Protein AF-A0A357JBN8-F1 (afdb_monomer_lite)

Secondary structure (DSSP, 8-state):
--EEE---GGGEEEETTEEEESS---SSEEEEEEESSS--EEEEEEETTEEEEEEE-TTS-EEEEEEETTEEEEEEEE--SS---TTS-EEEEEEEETTEEEEEETTEEEEEEEE------EEEEEGGGG--

Structure (mmCIF, N/CA/C/O backbone):
data_AF-A0A357JBN8-F1
#
_entry.id   AF-A0A357JBN8-F1
#
loop_
_atom_site.group_PDB
_atom_site.id
_atom_site.type_symbol
_atom_site.label_atom_id
_atom_site.label_alt_id
_atom_site.label_comp_id
_atom_site.label_asym_id
_atom_site.label_entity_id
_atom_site.label_seq_id
_atom_site.pdbx_PDB_ins_code
_atom_site.Cartn_x
_atom_site.Cartn_y
_atom_site.Cartn_z
_atom_site.occupancy
_atom_site.B_iso_or_equiv
_atom_site.auth_seq_id
_atom_site.auth_comp_id
_atom_site.auth_asym_id
_atom_site.auth_atom_id
_atom_site.pdbx_PDB_model_num
ATOM 1 N N . LEU A 1 1 ? -9.812 -18.152 8.194 1.00 72.75 1 LEU A N 1
ATOM 2 C CA . LEU A 1 1 ? -9.429 -17.910 6.788 1.00 72.75 1 LEU A CA 1
ATOM 3 C C . LEU A 1 1 ? -9.001 -16.459 6.719 1.00 72.75 1 LEU A C 1
ATOM 5 O O . LEU A 1 1 ? -9.699 -15.648 7.321 1.00 72.75 1 LEU A O 1
ATOM 9 N N . ALA A 1 2 ? -7.850 -16.179 6.110 1.00 84.81 2 ALA A N 1
ATOM 10 C CA . ALA A 1 2 ? -7.435 -14.805 5.850 1.00 84.81 2 ALA A CA 1
ATOM 11 C C . ALA A 1 2 ? -8.385 -14.182 4.818 1.00 84.81 2 ALA A C 1
ATOM 13 O O . ALA A 1 2 ? -8.897 -14.900 3.953 1.00 84.81 2 ALA A O 1
ATOM 14 N N . ASP A 1 3 ? -8.652 -12.884 4.937 1.00 92.81 3 ASP A N 1
ATOM 15 C CA . ASP A 1 3 ? -9.404 -12.167 3.905 1.00 92.81 3 ASP A CA 1
ATOM 16 C C . ASP A 1 3 ? -8.481 -11.868 2.710 1.00 92.81 3 ASP A C 1
ATOM 18 O O . ASP A 1 3 ? -7.283 -11.665 2.890 1.00 92.81 3 ASP A O 1
ATOM 22 N N . TYR A 1 4 ? -9.036 -11.825 1.499 1.00 93.06 4 TYR A N 1
ATOM 23 C CA . TYR A 1 4 ? -8.335 -11.370 0.295 1.00 93.06 4 TYR A CA 1
ATOM 24 C C . TYR A 1 4 ? -9.055 -10.149 -0.275 1.00 93.06 4 TYR A C 1
ATOM 26 O O . TYR A 1 4 ? -10.288 -10.097 -0.253 1.00 93.06 4 TYR A O 1
ATOM 34 N N . SER A 1 5 ? -8.317 -9.159 -0.766 1.00 92.25 5 SER A N 1
ATOM 35 C CA . SER A 1 5 ? -8.891 -7.950 -1.359 1.00 92.25 5 SER A CA 1
ATOM 36 C C . SER A 1 5 ? -8.046 -7.435 -2.520 1.00 92.25 5 SER A C 1
ATOM 38 O O . SER A 1 5 ? -6.836 -7.293 -2.394 1.00 92.25 5 SER A O 1
ATOM 40 N N . CYS A 1 6 ? -8.720 -7.136 -3.625 1.00 92.75 6 CYS A N 1
ATOM 41 C CA . CYS A 1 6 ? -8.200 -6.485 -4.822 1.00 92.75 6 CYS A CA 1
ATOM 42 C C . CYS A 1 6 ? -9.383 -5.716 -5.414 1.00 92.75 6 CYS A C 1
ATOM 44 O O . CYS A 1 6 ? -10.451 -6.310 -5.560 1.00 92.75 6 CYS A O 1
ATOM 46 N N . TYR A 1 7 ? -9.210 -4.429 -5.699 1.00 90.38 7 TYR A N 1
ATOM 47 C CA . TYR A 1 7 ? -10.293 -3.555 -6.147 1.00 90.38 7 TYR A CA 1
ATOM 48 C C . TYR A 1 7 ? -9.875 -2.802 -7.401 1.00 90.38 7 TYR A C 1
ATOM 50 O O . TYR A 1 7 ? -8.742 -2.327 -7.488 1.00 90.38 7 TYR A O 1
ATOM 58 N N . ASP A 1 8 ? -10.805 -2.673 -8.340 1.00 85.69 8 ASP A N 1
ATOM 59 C CA . ASP A 1 8 ? -10.734 -1.644 -9.375 1.00 85.69 8 ASP A CA 1
ATOM 60 C C . ASP A 1 8 ? -11.240 -0.301 -8.821 1.00 85.69 8 ASP A C 1
ATOM 62 O O . ASP A 1 8 ? -12.007 -0.259 -7.856 1.00 85.69 8 ASP A O 1
ATOM 66 N N . ILE A 1 9 ? -10.852 0.804 -9.459 1.00 83.44 9 ILE A N 1
ATOM 67 C CA . ILE A 1 9 ? -11.280 2.154 -9.086 1.00 83.44 9 ILE A CA 1
ATOM 68 C C . ILE A 1 9 ? -12.808 2.304 -9.040 1.00 83.44 9 ILE A C 1
ATOM 70 O O . ILE A 1 9 ? -13.326 3.031 -8.196 1.00 83.44 9 ILE A O 1
ATOM 74 N N . SER A 1 10 ? -13.551 1.581 -9.890 1.00 87.62 10 SER A N 1
ATOM 75 C CA . SER A 1 10 ? -15.021 1.638 -9.917 1.00 87.62 10 SER A CA 1
ATOM 76 C C . SER A 1 10 ? -15.701 1.061 -8.668 1.00 87.62 10 SER A C 1
ATOM 78 O O . SER A 1 10 ? -16.898 1.280 -8.465 1.00 87.62 10 SER A O 1
ATOM 80 N N . GLU A 1 11 ? -14.955 0.350 -7.820 1.00 90.94 11 GLU A N 1
ATOM 81 C CA . GLU A 1 11 ? -15.430 -0.261 -6.574 1.00 90.94 11 GLU A CA 1
ATOM 82 C C . GLU A 1 11 ? -15.032 0.544 -5.323 1.00 90.94 11 GLU A C 1
ATOM 84 O O . GLU A 1 11 ? -15.279 0.106 -4.192 1.00 90.94 11 GLU A O 1
ATOM 89 N N . LEU A 1 12 ? -14.406 1.711 -5.511 1.00 94.44 12 LEU A N 1
ATOM 90 C CA . LEU A 1 12 ? -13.888 2.560 -4.443 1.00 94.44 12 LEU A CA 1
ATOM 91 C C . LEU A 1 12 ? -14.709 3.844 -4.281 1.00 94.44 12 LEU A C 1
ATOM 93 O O . LEU A 1 12 ? -15.314 4.352 -5.222 1.00 94.44 12 LEU A O 1
ATOM 97 N N . GLU A 1 13 ? -14.709 4.380 -3.062 1.00 94.94 13 GLU A N 1
ATOM 98 C CA . GLU A 1 13 ? -15.379 5.634 -2.717 1.00 94.94 13 GLU A CA 1
ATOM 99 C C . GLU A 1 13 ? -14.379 6.681 -2.222 1.00 94.94 13 GLU A C 1
ATOM 101 O O . GLU A 1 13 ? -13.514 6.378 -1.393 1.00 94.94 13 GLU A O 1
ATOM 106 N N . ASP A 1 14 ? -14.551 7.926 -2.669 1.00 94.50 14 ASP A N 1
ATOM 107 C CA . ASP A 1 14 ? -13.765 9.068 -2.203 1.00 94.50 14 ASP A CA 1
ATOM 108 C C . ASP A 1 14 ? -13.993 9.347 -0.716 1.00 94.50 14 ASP A C 1
ATOM 110 O O . ASP A 1 14 ? -15.117 9.566 -0.245 1.00 94.50 14 ASP A O 1
ATOM 114 N N . LYS A 1 15 ? -12.898 9.389 0.042 1.00 94.19 15 LYS A N 1
ATOM 115 C CA . LYS A 1 15 ? -12.892 9.702 1.464 1.00 94.19 15 LYS A CA 1
ATOM 116 C C . LYS A 1 15 ? -11.502 10.111 1.947 1.00 94.19 15 LYS A C 1
ATOM 118 O O . LYS A 1 15 ? -10.560 9.335 1.857 1.00 94.19 15 LYS A O 1
ATOM 123 N N . ASP A 1 16 ? -11.427 11.266 2.614 1.00 90.12 16 ASP A N 1
ATOM 124 C CA . ASP A 1 16 ? -10.210 11.749 3.287 1.00 90.12 16 ASP A CA 1
ATOM 125 C C . ASP A 1 16 ? -8.969 11.739 2.361 1.00 90.12 16 ASP A C 1
ATOM 127 O O . ASP A 1 16 ? -7.913 11.253 2.754 1.00 90.12 16 ASP A O 1
ATOM 131 N N . ASP A 1 17 ? -9.129 12.248 1.132 1.00 92.25 17 ASP A N 1
ATOM 132 C CA . ASP A 1 17 ? -8.112 12.297 0.060 1.00 92.25 17 ASP A CA 1
ATOM 133 C C . ASP A 1 17 ? -7.683 10.928 -0.508 1.00 92.25 17 ASP A C 1
ATOM 135 O O . ASP A 1 17 ? -6.728 10.827 -1.279 1.00 92.25 17 ASP A O 1
ATOM 139 N N . PHE A 1 18 ? -8.415 9.867 -0.166 1.00 95.38 18 PHE A N 1
ATOM 140 C CA . PHE A 1 18 ? -8.205 8.513 -0.668 1.00 95.38 18 PHE A CA 1
ATOM 141 C C . PHE A 1 18 ? -9.453 7.984 -1.369 1.00 95.38 18 PHE A C 1
ATOM 143 O O . PHE A 1 18 ? -10.573 8.373 -1.047 1.00 95.38 18 PHE A O 1
ATOM 150 N N . MET A 1 19 ? -9.263 7.019 -2.258 1.00 95.38 19 MET A N 1
ATOM 151 C CA . MET A 1 19 ? -10.326 6.161 -2.766 1.00 95.38 19 MET A CA 1
ATOM 152 C C . MET A 1 19 ? -10.275 4.849 -2.007 1.00 95.38 19 MET A C 1
ATOM 154 O O . MET A 1 19 ? -9.256 4.159 -2.033 1.00 95.38 19 MET A O 1
ATOM 158 N N . LEU A 1 20 ? -11.340 4.504 -1.293 1.00 97.19 20 LEU A N 1
ATOM 159 C CA . LEU A 1 20 ? -11.320 3.399 -0.341 1.00 97.19 20 LEU A CA 1
ATOM 160 C C . LEU A 1 20 ? -12.456 2.418 -0.581 1.00 97.19 20 LEU A C 1
ATOM 162 O O . LEU A 1 20 ? -13.590 2.797 -0.859 1.00 97.19 20 LEU A O 1
ATOM 166 N N . SER A 1 21 ? -12.158 1.146 -0.34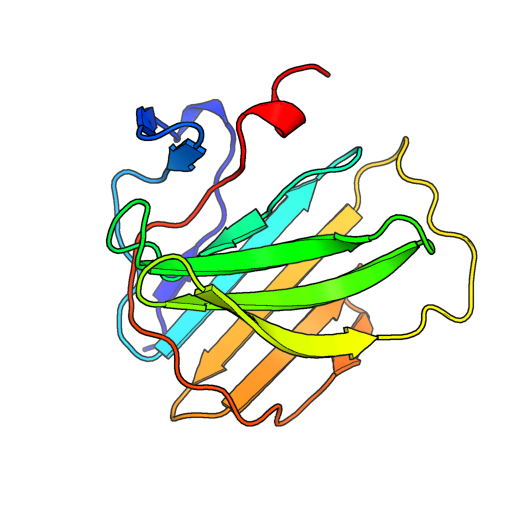7 1.00 97.25 21 SER A N 1
ATOM 167 C CA . SER A 1 21 ? -13.109 0.051 -0.409 1.00 97.25 21 SER A CA 1
ATOM 168 C C . SER A 1 21 ? -14.265 0.264 0.561 1.00 97.25 21 SER A C 1
ATOM 170 O O . SER A 1 21 ? -14.115 0.819 1.658 1.00 97.25 21 SER A O 1
ATOM 172 N N . ASN A 1 22 ? -15.439 -0.233 0.193 1.00 94.94 22 ASN A N 1
ATOM 173 C CA . ASN A 1 22 ? -16.599 -0.223 1.082 1.00 94.94 22 ASN A CA 1
ATOM 174 C C . ASN A 1 22 ? -16.474 -1.221 2.225 1.00 94.94 22 ASN A C 1
ATOM 176 O O . ASN A 1 22 ? -16.834 -0.915 3.367 1.00 94.94 22 ASN A O 1
ATOM 180 N N . GLU A 1 23 ? -15.849 -2.354 1.936 1.00 94.38 23 GLU A N 1
ATOM 181 C CA . GLU A 1 23 ? -15.551 -3.396 2.904 1.00 94.38 23 GLU A CA 1
ATOM 182 C C . GLU A 1 23 ? -14.197 -3.177 3.588 1.00 94.38 23 GLU A C 1
ATOM 184 O O . GLU A 1 23 ? -13.338 -2.425 3.120 1.00 94.38 23 GLU A O 1
ATOM 189 N N . LYS A 1 24 ? -14.008 -3.844 4.730 1.00 95.75 24 LYS A N 1
ATOM 190 C CA . LYS A 1 24 ? -12.746 -3.859 5.480 1.00 95.75 24 LYS A CA 1
ATOM 191 C C . LYS A 1 24 ? -12.204 -5.276 5.563 1.00 95.75 24 LYS A C 1
ATOM 193 O O . LYS A 1 24 ? -12.967 -6.209 5.812 1.00 95.75 24 LYS A O 1
ATOM 198 N N . THR A 1 25 ? -10.889 -5.415 5.470 1.00 96.12 25 THR A N 1
ATOM 199 C CA . THR A 1 25 ? -10.204 -6.654 5.852 1.00 96.12 25 THR A CA 1
ATOM 200 C C . THR A 1 25 ? -10.287 -6.878 7.369 1.00 96.12 25 THR A C 1
ATOM 202 O O . THR A 1 25 ? -10.495 -5.938 8.146 1.00 96.12 25 THR A O 1
ATOM 205 N N . LYS A 1 26 ? -10.144 -8.130 7.817 1.00 91.62 26 LYS A N 1
ATOM 206 C CA . LYS A 1 26 ? -10.024 -8.534 9.234 1.00 91.62 26 LYS A CA 1
ATOM 207 C C . LYS A 1 26 ? -8.552 -8.595 9.675 1.00 91.62 26 LYS A C 1
ATOM 209 O O . LYS A 1 26 ? -7.708 -7.906 9.125 1.00 91.62 26 LYS A O 1
ATOM 214 N N . GLY A 1 27 ? -8.262 -9.356 10.737 1.00 87.12 27 GLY A N 1
ATOM 215 C CA . GLY A 1 27 ? -6.943 -9.436 11.372 1.00 87.12 27 GLY A CA 1
ATOM 216 C C . GLY A 1 27 ? -5.838 -9.991 10.470 1.00 87.12 27 GLY A C 1
ATOM 217 O O . GLY A 1 27 ? -4.839 -9.310 10.298 1.00 87.12 27 GLY A O 1
ATOM 218 N N . ASP A 1 28 ? -6.033 -11.177 9.889 1.00 96.00 28 ASP A N 1
ATOM 219 C CA . ASP A 1 28 ? -5.117 -11.749 8.892 1.00 96.00 28 ASP A CA 1
ATOM 220 C C . ASP A 1 28 ? -5.684 -11.469 7.494 1.00 96.00 28 ASP A C 1
ATOM 222 O O . ASP A 1 28 ? -6.874 -11.724 7.248 1.00 96.00 28 ASP A O 1
ATOM 226 N N . PHE A 1 29 ? -4.862 -10.949 6.586 1.00 97.69 29 PHE A N 1
ATOM 227 C CA . PHE A 1 29 ? -5.318 -10.528 5.265 1.00 97.69 29 PHE A CA 1
ATOM 228 C C . PHE A 1 29 ? -4.219 -10.575 4.207 1.00 97.69 29 PHE A C 1
ATOM 230 O O . PHE A 1 29 ? -3.039 -10.407 4.500 1.00 97.69 29 PHE A O 1
ATOM 237 N N . THR A 1 30 ? -4.647 -10.704 2.958 1.00 98.00 30 THR A N 1
ATOM 238 C CA . THR A 1 30 ? -3.845 -10.398 1.779 1.00 98.00 30 THR A CA 1
ATOM 239 C C . THR A 1 30 ? -4.530 -9.285 0.998 1.00 98.00 30 THR A C 1
ATOM 241 O O . THR A 1 30 ? -5.732 -9.354 0.732 1.00 98.00 30 THR A O 1
ATOM 244 N N . VAL A 1 31 ? -3.772 -8.259 0.628 1.00 98.00 31 VAL A N 1
ATOM 245 C CA . VAL A 1 31 ? -4.220 -7.215 -0.299 1.00 98.00 31 VAL A CA 1
ATOM 246 C C . VAL A 1 31 ? -3.327 -7.219 -1.528 1.00 98.00 31 VAL A C 1
ATOM 248 O O . VAL A 1 31 ? -2.113 -7.381 -1.410 1.00 98.00 31 VAL A O 1
ATOM 251 N N . GLU A 1 32 ? -3.935 -7.070 -2.695 1.00 98.00 32 GLU A N 1
ATOM 252 C CA . GLU A 1 32 ? -3.243 -6.926 -3.970 1.00 98.00 32 GLU A CA 1
ATOM 253 C C . GLU A 1 32 ? -3.676 -5.622 -4.635 1.00 98.00 32 GLU A C 1
ATOM 255 O O . GLU A 1 32 ? -4.858 -5.271 -4.629 1.00 98.00 32 GLU A O 1
ATOM 260 N N . PHE A 1 33 ? -2.700 -4.917 -5.192 1.00 97.25 33 PHE A N 1
ATOM 261 C CA . PHE A 1 33 ? -2.872 -3.657 -5.890 1.00 97.25 33 PHE A CA 1
ATOM 262 C C . PHE A 1 33 ? -2.297 -3.784 -7.287 1.00 97.25 33 PHE A C 1
ATOM 264 O O . PHE A 1 33 ? -1.234 -4.371 -7.477 1.00 97.25 33 PHE A O 1
ATOM 271 N N . ASN A 1 34 ? -2.985 -3.178 -8.243 1.00 95.19 34 ASN A N 1
ATOM 272 C CA . ASN A 1 34 ? -2.417 -2.842 -9.538 1.00 95.19 34 ASN A CA 1
ATOM 273 C C . ASN A 1 34 ? -2.252 -1.327 -9.599 1.00 95.19 34 ASN A C 1
ATOM 275 O O . ASN A 1 34 ? -3.151 -0.606 -9.156 1.00 95.19 34 ASN A O 1
ATOM 279 N N . SER A 1 35 ? -1.115 -0.854 -10.092 1.00 91.62 35 SER A N 1
ATOM 280 C CA . SER A 1 35 ? -0.831 0.575 -10.187 1.00 91.62 35 SER A CA 1
ATOM 281 C C . SER A 1 35 ? 0.063 0.885 -11.377 1.00 91.62 35 SER A C 1
ATOM 283 O O . SER A 1 35 ? 1.020 0.166 -11.653 1.00 91.62 35 SER A O 1
ATOM 285 N N . THR A 1 36 ? -0.232 2.003 -12.028 1.00 91.88 36 THR A N 1
ATOM 286 C CA . THR A 1 36 ? 0.676 2.727 -12.923 1.00 91.88 36 THR A CA 1
ATOM 287 C C . THR A 1 36 ? 0.948 4.079 -12.256 1.00 91.88 36 THR A C 1
ATOM 289 O O . THR A 1 36 ? 0.046 4.638 -11.633 1.00 91.88 36 THR A O 1
ATOM 292 N N . GLY A 1 37 ? 2.171 4.590 -12.338 1.00 91.44 37 GLY A N 1
ATOM 293 C CA . GLY A 1 37 ? 2.583 5.863 -11.748 1.00 91.44 37 GLY A CA 1
ATOM 294 C C . GLY A 1 37 ? 2.950 5.801 -10.261 1.00 91.44 37 GLY A C 1
ATOM 295 O O . GLY A 1 37 ? 3.181 4.737 -9.684 1.00 91.44 37 GLY A O 1
ATOM 296 N N . PHE A 1 38 ? 3.023 6.985 -9.650 1.00 92.81 38 PHE A N 1
ATOM 297 C CA . PHE A 1 38 ? 3.351 7.184 -8.238 1.00 92.81 38 PHE A CA 1
ATOM 298 C C . PHE A 1 38 ? 2.093 7.439 -7.405 1.00 92.81 38 PHE A C 1
ATOM 300 O O . PHE A 1 38 ? 1.118 8.009 -7.888 1.00 92.81 38 PHE A O 1
ATOM 307 N N . GLY A 1 39 ? 2.145 7.062 -6.130 1.00 94.56 39 GLY A N 1
ATOM 308 C CA . GLY A 1 39 ? 1.061 7.274 -5.180 1.00 94.56 39 GLY A CA 1
ATOM 309 C C . GLY A 1 39 ? 1.078 6.236 -4.064 1.00 94.56 39 GLY A C 1
ATOM 310 O O . GLY A 1 39 ? 1.954 5.371 -3.990 1.00 94.56 39 GLY A O 1
ATOM 311 N N . LYS A 1 40 ? 0.076 6.296 -3.188 1.00 96.94 40 LYS A N 1
ATOM 312 C CA . LYS A 1 40 ? -0.035 5.424 -2.014 1.00 96.94 40 LYS A CA 1
ATOM 313 C C . LYS A 1 40 ? -1.057 4.319 -2.236 1.00 96.94 40 LYS A C 1
ATOM 315 O O . LYS A 1 40 ? -2.244 4.585 -2.406 1.00 96.94 40 LYS A O 1
ATOM 320 N N . MET A 1 41 ? -0.615 3.072 -2.167 1.00 97.69 41 MET A N 1
ATOM 321 C CA . MET A 1 41 ? -1.479 1.891 -2.133 1.00 97.69 41 MET A CA 1
ATOM 322 C C . MET A 1 41 ? -1.887 1.624 -0.684 1.00 97.69 41 MET A C 1
ATOM 324 O O . MET A 1 41 ? -1.105 1.105 0.112 1.00 97.69 41 MET A O 1
ATOM 328 N N . ILE A 1 42 ? -3.091 2.053 -0.314 1.00 98.12 42 ILE A N 1
ATOM 329 C CA . ILE A 1 42 ? -3.586 2.134 1.063 1.00 98.12 42 ILE A CA 1
ATOM 330 C C . ILE A 1 42 ? -4.131 0.783 1.540 1.00 98.12 42 ILE A C 1
ATOM 332 O O . ILE A 1 42 ? -4.960 0.159 0.884 1.00 98.12 42 ILE A O 1
ATOM 336 N N . PHE A 1 43 ? -3.768 0.370 2.753 1.00 98.25 43 PHE A N 1
ATOM 337 C CA . PHE A 1 43 ? -4.378 -0.753 3.471 1.00 98.25 43 PHE A CA 1
ATOM 338 C C . PHE A 1 43 ? -4.416 -0.491 4.981 1.00 98.25 43 PHE A C 1
ATOM 340 O O . PHE A 1 43 ? -3.894 0.506 5.484 1.00 98.25 43 PHE A O 1
ATOM 347 N N . SER A 1 44 ? -5.069 -1.378 5.743 1.00 97.81 44 SER A N 1
ATOM 348 C CA . SER A 1 44 ? -5.237 -1.208 7.197 1.00 97.81 44 SER A CA 1
ATOM 349 C C . SER A 1 44 ? -5.851 0.162 7.562 1.00 97.81 44 SER A C 1
ATOM 351 O O . SER A 1 44 ? -5.616 0.679 8.659 1.00 97.81 44 SER A O 1
ATOM 353 N N . TYR A 1 45 ? -6.635 0.772 6.663 1.00 98.19 45 TYR A N 1
ATOM 354 C CA . TYR A 1 45 ? -7.183 2.108 6.877 1.00 98.19 45 TYR A CA 1
ATOM 355 C C . TYR A 1 45 ? -8.305 2.080 7.920 1.00 98.19 45 TYR A C 1
ATOM 357 O O . TYR A 1 45 ? -9.336 1.413 7.749 1.00 98.19 45 TYR A O 1
ATOM 365 N N . ILE A 1 46 ? -8.116 2.840 8.998 1.00 97.56 46 ILE A N 1
ATOM 366 C CA . ILE A 1 46 ? -9.114 3.063 10.052 1.00 97.56 46 ILE A CA 1
ATOM 367 C C . ILE A 1 46 ? -9.717 4.461 9.908 1.00 97.56 46 ILE A C 1
ATOM 369 O O . ILE A 1 46 ? -10.943 4.606 9.887 1.00 97.56 46 ILE A O 1
ATOM 373 N N . ASP A 1 47 ? -8.841 5.456 9.795 1.00 97.31 47 ASP A N 1
ATOM 374 C CA . ASP A 1 47 ? -9.128 6.868 9.573 1.00 97.31 47 ASP A CA 1
ATOM 375 C C . ASP A 1 47 ? -7.893 7.557 8.970 1.00 97.31 47 ASP A C 1
ATOM 377 O O . ASP A 1 47 ? -6.813 6.967 8.893 1.00 97.31 47 ASP A O 1
ATOM 381 N N . LYS A 1 48 ? -8.037 8.825 8.582 1.00 97.19 48 LYS A N 1
ATOM 382 C CA . LYS A 1 48 ? -6.977 9.623 7.949 1.00 97.19 48 LYS A CA 1
ATOM 383 C C . LYS A 1 48 ? -5.687 9.786 8.759 1.00 97.19 48 LYS A C 1
ATOM 385 O O . LYS A 1 48 ? -4.685 10.209 8.201 1.00 97.19 48 LYS A O 1
ATOM 390 N N . ASN A 1 49 ? -5.699 9.484 10.058 1.00 97.75 49 ASN A N 1
ATOM 391 C CA . ASN A 1 49 ? -4.515 9.561 10.911 1.00 97.75 49 ASN A CA 1
ATOM 392 C C . ASN A 1 49 ? -3.918 8.177 11.221 1.00 97.75 49 ASN A C 1
ATOM 394 O O . ASN A 1 49 ? -2.872 8.101 11.871 1.00 97.75 49 ASN A O 1
ATOM 398 N N . ASN A 1 50 ? -4.596 7.094 10.819 1.00 98.19 50 ASN A N 1
ATOM 399 C CA . ASN A 1 50 ? -4.284 5.714 11.180 1.00 98.19 50 ASN A CA 1
ATOM 400 C C . ASN A 1 50 ? -4.538 4.769 9.997 1.00 98.19 50 ASN A C 1
ATOM 402 O O . ASN A 1 50 ? -5.648 4.252 9.817 1.00 98.19 50 ASN A O 1
ATOM 406 N N . TYR A 1 51 ? -3.494 4.521 9.213 1.00 98.38 51 TYR A N 1
ATOM 407 C CA . TYR A 1 51 ? -3.522 3.646 8.041 1.00 98.38 51 TYR A CA 1
ATOM 408 C C . TYR A 1 51 ? -2.115 3.121 7.738 1.00 98.38 51 TYR A C 1
ATOM 410 O O . TYR A 1 51 ? -1.157 3.380 8.470 1.00 98.38 51 TYR A O 1
ATOM 418 N N . SER A 1 52 ? -1.966 2.310 6.705 1.00 98.56 52 SER A N 1
ATOM 419 C CA . SER A 1 52 ? -0.668 1.861 6.202 1.00 98.56 52 SER A CA 1
ATOM 420 C C . SER A 1 52 ? -0.703 1.883 4.685 1.00 98.56 52 SER A C 1
ATOM 422 O O . SER A 1 52 ? -1.785 1.900 4.097 1.00 98.56 52 SER A O 1
ATOM 424 N N . TYR A 1 53 ? 0.455 1.968 4.053 1.00 98.56 53 TYR A N 1
ATOM 425 C CA . TYR A 1 53 ? 0.515 2.020 2.606 1.00 98.56 53 TYR A CA 1
ATOM 426 C C . TYR A 1 53 ? 1.830 1.484 2.062 1.00 98.56 53 TYR A C 1
ATOM 428 O O . TYR A 1 53 ? 2.825 1.404 2.787 1.00 98.56 53 TYR A O 1
ATOM 436 N N . ILE A 1 54 ? 1.794 1.106 0.789 1.00 98.19 54 ILE A N 1
ATOM 437 C CA . ILE A 1 54 ? 2.983 0.887 -0.032 1.00 98.19 54 ILE A CA 1
ATOM 438 C C . ILE A 1 54 ? 3.113 2.043 -1.012 1.00 98.19 54 ILE A C 1
ATOM 440 O O . ILE A 1 54 ? 2.103 2.589 -1.458 1.00 98.19 54 ILE A O 1
ATOM 444 N N . THR A 1 55 ? 4.344 2.422 -1.325 1.00 97.00 55 THR A N 1
ATOM 445 C CA . THR A 1 55 ? 4.662 3.410 -2.359 1.00 97.00 55 THR A CA 1
ATOM 446 C C . THR A 1 55 ? 5.977 3.046 -3.036 1.00 97.00 55 THR A C 1
ATOM 448 O O . THR A 1 55 ? 6.803 2.347 -2.448 1.00 97.00 55 THR A O 1
ATOM 451 N N . ILE A 1 56 ? 6.169 3.557 -4.248 1.00 95.56 56 ILE A N 1
ATOM 452 C CA . ILE A 1 56 ? 7.501 3.770 -4.817 1.00 95.56 56 ILE A CA 1
ATOM 453 C C . ILE A 1 56 ? 7.934 5.175 -4.372 1.00 95.56 56 ILE A C 1
ATOM 455 O O . ILE A 1 56 ? 7.119 6.099 -4.447 1.00 95.56 56 ILE A O 1
ATOM 459 N N . ASN A 1 57 ? 9.142 5.333 -3.834 1.00 92.00 57 ASN A N 1
ATOM 460 C CA . ASN A 1 57 ? 9.663 6.630 -3.387 1.00 92.00 57 ASN A CA 1
ATOM 461 C C . ASN A 1 57 ? 10.399 7.377 -4.524 1.00 92.00 57 ASN A C 1
ATOM 463 O O . ASN A 1 57 ? 10.485 6.894 -5.654 1.00 92.00 57 ASN A O 1
ATOM 467 N N . ASP A 1 58 ? 10.934 8.565 -4.226 1.00 89.50 58 ASP A N 1
ATOM 468 C CA . ASP A 1 58 ? 11.645 9.402 -5.207 1.00 89.50 58 ASP A CA 1
ATOM 469 C C . ASP A 1 58 ? 12.956 8.770 -5.720 1.00 89.50 58 ASP A C 1
ATOM 471 O O . ASP A 1 58 ? 13.422 9.116 -6.807 1.00 89.50 58 ASP A O 1
ATOM 475 N N . ASP A 1 59 ? 13.533 7.838 -4.957 1.00 91.75 59 ASP A N 1
ATOM 476 C CA . ASP A 1 59 ? 14.731 7.072 -5.317 1.00 91.75 59 ASP A CA 1
ATOM 477 C C . ASP A 1 59 ? 14.389 5.779 -6.093 1.00 91.75 59 ASP A C 1
ATOM 479 O O . ASP A 1 59 ? 15.287 5.023 -6.456 1.00 91.75 59 ASP A O 1
ATOM 483 N N . LEU A 1 60 ? 13.105 5.563 -6.415 1.00 92.50 60 LEU A N 1
ATOM 484 C CA . LEU A 1 60 ? 12.544 4.365 -7.057 1.00 92.50 60 LEU A CA 1
ATOM 485 C C . LEU A 1 60 ? 12.609 3.084 -6.211 1.00 92.50 60 LEU A C 1
ATOM 487 O O . LEU A 1 60 ? 12.445 1.986 -6.743 1.00 92.50 60 LEU A O 1
ATOM 491 N N . ASP A 1 61 ? 12.754 3.215 -4.896 1.00 95.75 61 ASP A N 1
ATOM 492 C CA . ASP A 1 61 ? 12.663 2.095 -3.964 1.00 95.75 61 ASP A CA 1
ATOM 493 C C . ASP A 1 61 ? 11.217 1.839 -3.530 1.00 95.75 61 ASP A C 1
ATOM 495 O O . ASP A 1 61 ? 10.364 2.732 -3.543 1.00 95.75 61 ASP A O 1
ATOM 499 N N . ILE A 1 62 ? 10.933 0.603 -3.113 1.00 97.62 62 ILE A N 1
ATOM 500 C CA . ILE A 1 62 ? 9.602 0.210 -2.634 1.00 97.62 62 ILE A CA 1
ATOM 501 C C . ILE A 1 62 ? 9.571 0.305 -1.111 1.00 97.62 62 ILE A C 1
ATOM 503 O O . ILE A 1 62 ? 10.315 -0.391 -0.417 1.00 97.62 62 ILE A O 1
ATOM 507 N N . GLU A 1 63 ? 8.657 1.111 -0.574 1.00 98.00 63 GLU A N 1
ATOM 508 C CA . GLU A 1 63 ? 8.522 1.326 0.867 1.00 98.00 63 GLU A CA 1
ATOM 509 C C . GLU A 1 63 ? 7.196 0.810 1.424 1.00 98.00 63 GLU A C 1
ATOM 511 O O . GLU A 1 63 ? 6.124 1.043 0.866 1.00 98.00 63 GLU A O 1
ATOM 516 N N . LEU A 1 64 ? 7.267 0.169 2.593 1.00 98.56 64 LEU A N 1
ATOM 517 C CA . LEU A 1 64 ? 6.124 -0.188 3.429 1.00 98.56 64 LEU A CA 1
ATOM 518 C C . LEU A 1 64 ? 6.055 0.768 4.617 1.00 98.56 64 LEU A C 1
ATOM 520 O O . LEU A 1 64 ? 6.898 0.726 5.518 1.00 98.56 64 LEU A O 1
ATOM 524 N N . ILE A 1 65 ? 5.014 1.593 4.664 1.00 98.75 65 ILE A N 1
ATOM 525 C CA . ILE A 1 65 ? 4.886 2.663 5.654 1.00 98.75 65 ILE A CA 1
ATOM 526 C C . ILE A 1 65 ? 3.634 2.459 6.498 1.00 98.75 65 ILE A C 1
ATOM 528 O O . ILE A 1 65 ? 2.559 2.085 6.023 1.00 98.75 65 ILE A O 1
ATOM 532 N N . LYS A 1 66 ? 3.759 2.755 7.792 1.00 98.38 66 LYS A N 1
ATOM 533 C CA . LYS A 1 66 ? 2.636 2.844 8.720 1.00 98.38 66 LYS A CA 1
ATOM 534 C C . LYS A 1 66 ? 2.441 4.275 9.188 1.00 98.38 66 LYS A C 1
ATOM 536 O O . LYS A 1 66 ? 3.364 4.886 9.716 1.00 98.38 66 LYS A O 1
ATOM 541 N N . VAL A 1 67 ? 1.208 4.761 9.114 1.00 98.50 67 VAL A N 1
ATOM 542 C CA . VAL A 1 67 ? 0.800 6.033 9.710 1.00 98.50 67 VAL A CA 1
ATOM 543 C C . VAL A 1 67 ? 0.049 5.764 11.007 1.00 98.50 67 VAL A C 1
ATOM 545 O O . VAL A 1 67 ? -0.945 5.035 11.032 1.00 98.50 67 VAL A O 1
ATOM 548 N N . LYS A 1 68 ? 0.527 6.344 12.107 1.00 98.00 68 LYS A N 1
ATOM 549 C CA . LYS A 1 68 ? -0.130 6.275 13.415 1.00 98.00 68 LYS A CA 1
ATOM 550 C C . LYS A 1 68 ? -0.135 7.648 14.061 1.00 98.00 68 LYS A C 1
ATOM 552 O O . LYS A 1 68 ? 0.926 8.237 14.256 1.00 98.00 68 LYS A O 1
ATOM 557 N N . ASP A 1 69 ? -1.317 8.128 14.428 1.00 97.56 69 ASP A N 1
ATOM 558 C CA . ASP A 1 69 ? -1.499 9.461 15.009 1.00 97.56 69 ASP A CA 1
ATOM 559 C C . ASP A 1 69 ? -0.827 10.556 14.143 1.00 97.56 69 ASP A C 1
ATOM 561 O O . ASP A 1 69 ? -0.132 11.432 14.661 1.00 97.56 69 ASP A O 1
ATOM 565 N N . ASN A 1 70 ? -1.003 10.469 12.813 1.00 96.50 70 ASN A N 1
ATOM 566 C CA . ASN A 1 70 ? -0.378 11.332 11.788 1.00 96.50 70 ASN A CA 1
ATOM 567 C C . ASN A 1 70 ? 1.151 11.283 11.697 1.00 96.50 70 ASN A C 1
ATOM 569 O O . ASN A 1 70 ? 1.761 12.159 11.087 1.00 96.50 70 ASN A O 1
ATOM 573 N N . LYS A 1 71 ? 1.793 10.283 12.297 1.00 98.12 71 LYS A N 1
ATOM 574 C CA . LYS A 1 71 ? 3.235 10.080 12.171 1.00 98.12 71 LYS A CA 1
ATOM 575 C C . LYS A 1 71 ? 3.509 8.879 11.295 1.00 98.12 71 LYS A C 1
ATOM 577 O O . LYS A 1 71 ? 2.985 7.797 11.561 1.00 98.12 71 LYS A O 1
ATOM 582 N N . GLU A 1 72 ? 4.343 9.087 10.291 1.00 98.06 72 GLU A N 1
ATOM 583 C CA . GLU A 1 72 ? 4.838 8.019 9.439 1.00 98.06 72 GLU A CA 1
ATOM 584 C C . GLU A 1 72 ? 5.974 7.269 10.137 1.00 98.06 72 GLU A C 1
ATOM 586 O O . GLU A 1 72 ? 6.821 7.849 10.823 1.00 98.06 72 GLU A O 1
ATOM 591 N N . LEU A 1 73 ? 5.952 5.954 9.983 1.00 98.00 73 LEU A N 1
ATOM 592 C CA . LEU A 1 73 ? 6.992 5.031 10.391 1.00 98.00 73 LEU A CA 1
ATOM 593 C C . LEU A 1 73 ? 7.256 4.118 9.198 1.00 98.00 73 LEU A C 1
ATOM 595 O O . LEU A 1 73 ? 6.394 3.304 8.859 1.00 98.00 73 LEU A O 1
ATOM 599 N N . SER A 1 74 ? 8.432 4.252 8.587 1.00 97.75 74 SER A N 1
ATOM 600 C CA . SER A 1 74 ? 8.905 3.278 7.605 1.00 97.75 74 SER A CA 1
ATOM 601 C C . SER A 1 74 ? 9.153 1.950 8.323 1.00 97.75 74 SER A C 1
ATOM 603 O O . SER A 1 74 ? 9.859 1.894 9.335 1.00 97.75 74 SER A O 1
ATOM 605 N N . ILE A 1 75 ? 8.465 0.907 7.868 1.00 98.31 75 ILE A N 1
ATOM 606 C CA . ILE A 1 75 ? 8.548 -0.452 8.412 1.00 98.31 75 ILE A CA 1
ATOM 607 C C . ILE A 1 75 ? 9.608 -1.240 7.653 1.00 98.31 75 ILE A C 1
ATOM 609 O O . ILE A 1 75 ? 10.343 -2.021 8.255 1.00 98.31 75 ILE A O 1
ATOM 613 N N . TYR A 1 76 ? 9.665 -1.039 6.340 1.00 98.50 76 TYR A N 1
ATOM 614 C CA . TYR A 1 76 ? 10.557 -1.746 5.443 1.00 98.50 76 TYR A CA 1
ATOM 615 C C . TYR A 1 76 ? 10.795 -0.915 4.184 1.00 98.50 76 TYR A C 1
ATOM 617 O O . TYR A 1 76 ? 9.878 -0.246 3.708 1.00 98.50 76 TYR A O 1
ATOM 625 N N . VAL A 1 77 ? 12.014 -0.997 3.661 1.00 98.00 77 VAL A N 1
ATOM 626 C CA . VAL A 1 77 ? 12.429 -0.414 2.384 1.00 98.00 77 VAL A CA 1
ATOM 627 C C . VAL A 1 77 ? 13.132 -1.519 1.609 1.00 98.00 77 VAL A C 1
ATOM 629 O O . VAL A 1 77 ? 13.973 -2.226 2.174 1.00 98.00 77 VAL A O 1
ATOM 632 N N . TYR A 1 78 ? 12.749 -1.692 0.352 1.00 97.88 78 TYR A N 1
ATOM 633 C CA . TYR A 1 78 ? 13.418 -2.576 -0.586 1.00 97.88 78 TYR A CA 1
ATOM 634 C C . TYR A 1 78 ? 14.164 -1.738 -1.616 1.00 97.88 78 TYR A C 1
ATOM 636 O O . TYR A 1 78 ? 13.526 -1.127 -2.474 1.00 97.88 78 TYR A O 1
ATOM 644 N N . ASP A 1 79 ? 15.493 -1.760 -1.521 1.00 96.69 79 ASP A N 1
ATOM 645 C CA . ASP A 1 79 ? 16.379 -1.124 -2.492 1.00 96.69 79 ASP A CA 1
ATOM 646 C C . ASP A 1 79 ? 16.292 -1.893 -3.818 1.00 96.69 79 ASP A C 1
ATOM 648 O O . ASP A 1 79 ? 16.746 -3.046 -3.912 1.00 96.69 79 ASP A O 1
ATOM 652 N N . VAL A 1 80 ? 15.680 -1.297 -4.841 1.00 92.75 80 VAL A N 1
ATOM 653 C CA . VAL A 1 80 ? 15.369 -2.026 -6.078 1.00 92.75 80 VAL A CA 1
ATOM 654 C C . VAL A 1 80 ? 16.639 -2.147 -6.932 1.00 92.75 80 VAL A C 1
ATOM 656 O O . VAL A 1 80 ? 17.241 -1.144 -7.308 1.00 92.75 80 VAL A O 1
ATOM 659 N N . PRO A 1 81 ? 17.084 -3.364 -7.308 1.00 92.19 81 PRO A N 1
ATOM 660 C CA . PRO A 1 81 ? 18.338 -3.539 -8.046 1.00 92.19 81 PRO A CA 1
ATOM 661 C C . PRO A 1 81 ? 18.203 -3.301 -9.565 1.00 92.19 81 PRO A C 1
ATOM 663 O O . PRO A 1 81 ? 19.097 -3.681 -10.328 1.00 92.19 81 PRO A O 1
ATOM 666 N N . PHE A 1 82 ? 17.082 -2.737 -10.016 1.00 89.19 82 PHE A N 1
ATOM 667 C CA . PHE A 1 82 ? 16.725 -2.498 -11.415 1.00 89.19 82 PHE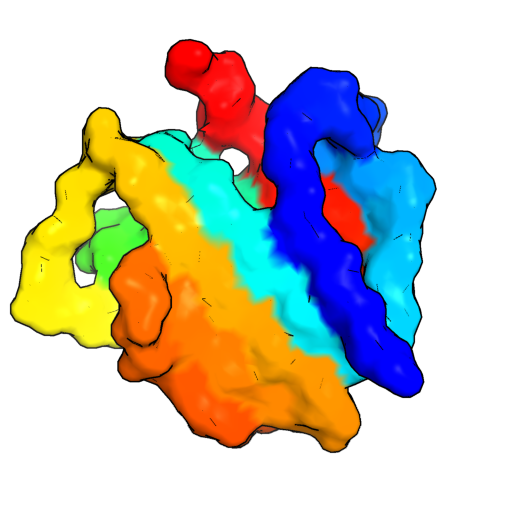 A CA 1
ATOM 668 C C . PHE A 1 82 ? 15.851 -1.243 -11.548 1.00 89.19 82 PHE A C 1
ATOM 670 O O . PHE A 1 82 ? 15.224 -0.816 -10.585 1.00 89.19 82 PHE A O 1
ATOM 677 N N . ASP A 1 83 ? 15.777 -0.682 -12.754 1.00 87.94 83 ASP A N 1
ATOM 678 C CA . ASP A 1 83 ? 14.934 0.484 -13.023 1.00 87.94 83 ASP A CA 1
ATOM 679 C C . ASP A 1 83 ? 13.454 0.065 -13.079 1.00 87.94 83 ASP A C 1
ATOM 681 O O . ASP A 1 83 ? 13.079 -0.790 -13.889 1.00 87.94 83 ASP A O 1
ATOM 685 N N . ILE A 1 84 ? 12.613 0.660 -12.230 1.00 91.69 84 ILE A N 1
ATOM 686 C CA . ILE A 1 84 ? 11.154 0.514 -12.316 1.00 91.69 84 ILE A CA 1
ATOM 687 C C . ILE A 1 84 ? 10.623 1.476 -13.384 1.00 91.69 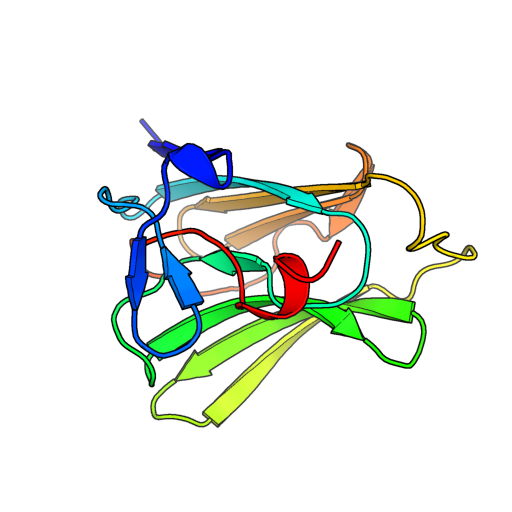84 ILE A C 1
ATOM 689 O O . ILE A 1 84 ? 10.842 2.684 -13.301 1.00 91.69 84 ILE A O 1
ATOM 693 N N . ASP A 1 85 ? 9.899 0.945 -14.371 1.00 92.94 85 ASP A N 1
ATOM 694 C CA . ASP A 1 85 ? 9.174 1.743 -15.364 1.00 92.94 85 ASP A CA 1
ATOM 695 C C . ASP A 1 85 ? 7.773 2.079 -14.839 1.00 92.94 85 ASP A C 1
ATOM 697 O O . ASP A 1 85 ? 6.822 1.325 -15.018 1.00 92.94 85 ASP A O 1
ATOM 701 N N . THR A 1 86 ? 7.628 3.223 -14.176 1.00 91.12 86 THR A N 1
ATOM 702 C CA . THR A 1 86 ? 6.348 3.615 -13.570 1.00 91.12 86 THR A CA 1
ATOM 703 C C . THR A 1 86 ? 5.256 3.950 -14.589 1.00 91.12 86 THR A C 1
ATOM 705 O O . THR A 1 86 ? 4.109 4.131 -14.194 1.00 91.12 86 THR A O 1
ATOM 708 N N . GLU A 1 87 ? 5.550 3.982 -15.892 1.00 92.00 87 GLU A N 1
ATOM 709 C CA . GLU A 1 87 ? 4.560 4.223 -16.951 1.00 92.00 87 GLU A CA 1
ATOM 710 C C . GLU A 1 87 ? 3.814 2.944 -17.376 1.00 92.00 87 GLU A C 1
ATOM 712 O O . GLU A 1 87 ? 2.922 2.992 -18.230 1.00 92.00 87 GLU A O 1
ATOM 717 N N . VAL A 1 88 ? 4.150 1.788 -16.791 1.00 93.31 88 VAL A N 1
ATOM 718 C CA . VAL A 1 88 ? 3.427 0.528 -17.002 1.00 93.31 88 VAL A CA 1
ATOM 719 C C . VAL A 1 88 ? 2.755 0.026 -15.727 1.00 93.31 88 VAL A C 1
ATOM 721 O O . VAL A 1 88 ? 3.061 0.436 -14.610 1.00 93.31 88 VAL A O 1
ATOM 724 N N . ASN A 1 89 ? 1.800 -0.887 -15.905 1.00 93.62 89 ASN A N 1
ATOM 725 C CA . ASN A 1 89 ? 1.077 -1.468 -14.786 1.00 93.62 89 ASN A CA 1
ATOM 726 C C . ASN A 1 89 ? 1.929 -2.506 -14.050 1.00 93.62 89 ASN A C 1
ATOM 728 O O . ASN A 1 89 ? 2.277 -3.539 -14.627 1.00 93.62 89 ASN A O 1
ATOM 732 N N . HIS A 1 90 ? 2.143 -2.265 -12.762 1.00 95.38 90 HIS A N 1
ATOM 733 C CA . HIS A 1 90 ? 2.796 -3.177 -11.832 1.00 95.38 90 HIS A CA 1
ATOM 734 C C . HIS A 1 90 ? 1.808 -3.735 -10.809 1.00 95.38 90 HIS A C 1
ATOM 736 O O . HIS A 1 90 ? 0.778 -3.120 -10.514 1.00 95.38 90 HIS A O 1
ATOM 742 N N . THR A 1 91 ? 2.135 -4.895 -10.241 1.00 97.12 91 THR A N 1
ATOM 743 C CA . THR A 1 91 ? 1.355 -5.527 -9.173 1.00 97.12 91 THR A CA 1
ATOM 744 C C . THR A 1 91 ? 2.128 -5.522 -7.860 1.00 97.12 91 THR A C 1
ATOM 746 O O . THR A 1 91 ? 3.259 -5.998 -7.787 1.00 97.12 91 THR A O 1
ATOM 749 N N . PHE A 1 92 ? 1.474 -5.085 -6.788 1.00 98.12 92 PHE A N 1
ATOM 750 C CA . PHE A 1 92 ? 1.987 -5.157 -5.422 1.00 98.12 92 PHE A CA 1
ATOM 751 C C . PHE A 1 92 ? 1.095 -6.063 -4.586 1.00 98.12 92 PHE A C 1
ATOM 753 O O . PHE A 1 92 ? -0.130 -5.981 -4.673 1.00 98.12 92 PHE A O 1
ATOM 760 N N . ARG A 1 93 ? 1.681 -6.904 -3.732 1.00 98.50 93 ARG A N 1
ATOM 761 C CA . ARG A 1 93 ? 0.916 -7.748 -2.804 1.00 98.50 93 ARG A CA 1
ATOM 762 C C . ARG A 1 93 ? 1.485 -7.676 -1.398 1.00 98.50 93 ARG A C 1
ATOM 764 O O . ARG A 1 93 ? 2.687 -7.825 -1.202 1.00 98.50 93 ARG A O 1
ATOM 771 N N . VAL A 1 94 ? 0.591 -7.521 -0.426 1.00 98.25 94 VAL A N 1
ATOM 772 C CA . VAL A 1 94 ? 0.890 -7.565 1.010 1.00 98.25 94 VAL A CA 1
ATOM 773 C C . VAL A 1 94 ? 0.163 -8.748 1.603 1.00 98.25 94 VAL A C 1
ATOM 775 O O . VAL A 1 94 ? -1.065 -8.794 1.547 1.00 98.25 94 VAL A O 1
ATOM 778 N N . SER A 1 95 ? 0.897 -9.685 2.188 1.00 98.06 95 SER A N 1
ATOM 779 C CA . SER A 1 95 ? 0.317 -10.793 2.945 1.00 98.06 95 SER A CA 1
ATOM 780 C C . SER A 1 95 ? 0.674 -10.624 4.409 1.00 98.06 95 SER A C 1
ATOM 782 O O . SER A 1 95 ? 1.824 -10.799 4.786 1.00 98.06 95 SER A O 1
ATOM 784 N N . TYR A 1 96 ? -0.310 -10.259 5.226 1.00 98.19 96 TYR A N 1
ATOM 785 C CA . TYR A 1 96 ? -0.147 -10.036 6.657 1.00 98.19 96 TYR A CA 1
ATOM 786 C C . TYR A 1 96 ? -0.831 -11.136 7.460 1.00 98.19 96 TYR A C 1
ATOM 788 O O . TYR A 1 96 ? -2.031 -11.395 7.307 1.00 98.19 96 TYR A O 1
ATOM 796 N N . ALA A 1 97 ? -0.092 -11.727 8.392 1.00 96.75 97 ALA A N 1
ATOM 797 C CA . ALA A 1 97 ? -0.664 -12.605 9.397 1.00 96.75 97 ALA A CA 1
ATOM 798 C C . ALA A 1 97 ? 0.122 -12.508 10.701 1.00 96.75 97 ALA A C 1
ATOM 800 O O . ALA A 1 97 ? 1.347 -12.545 10.718 1.00 96.75 97 ALA A O 1
ATOM 801 N N . LYS A 1 98 ? -0.594 -12.437 11.827 1.00 93.94 98 LYS A N 1
ATOM 802 C CA . LYS A 1 98 ? -0.026 -12.655 13.175 1.00 93.94 98 LYS A CA 1
ATOM 803 C C . LYS A 1 98 ? 1.228 -11.839 13.550 1.00 93.94 98 LYS A C 1
ATOM 805 O O . LYS A 1 98 ? 1.950 -12.247 14.455 1.00 93.94 98 LYS A O 1
ATOM 810 N N . GLY A 1 99 ? 1.437 -10.663 12.962 1.00 96.50 99 GLY A N 1
ATOM 811 C CA . GLY A 1 99 ? 2.574 -9.798 13.307 1.00 96.50 99 GLY A CA 1
ATOM 812 C C . GLY A 1 99 ? 3.731 -9.817 12.303 1.00 96.50 99 GLY A C 1
ATOM 813 O O . GLY A 1 99 ? 4.751 -9.172 12.543 1.00 96.50 99 GLY A O 1
ATOM 814 N N . GLU A 1 100 ? 3.569 -10.535 11.196 1.00 98.00 100 GLU A N 1
ATOM 815 C CA . GLU A 1 100 ? 4.554 -10.663 10.124 1.00 98.00 100 GLU A CA 1
ATOM 816 C C . GLU A 1 100 ? 3.892 -10.326 8.783 1.00 98.00 100 GLU A C 1
ATOM 818 O O . GLU A 1 100 ? 2.687 -10.539 8.600 1.00 98.00 100 GLU A O 1
ATOM 823 N N . THR A 1 101 ? 4.676 -9.747 7.876 1.00 98.44 101 THR A N 1
ATOM 824 C CA . THR A 1 101 ? 4.25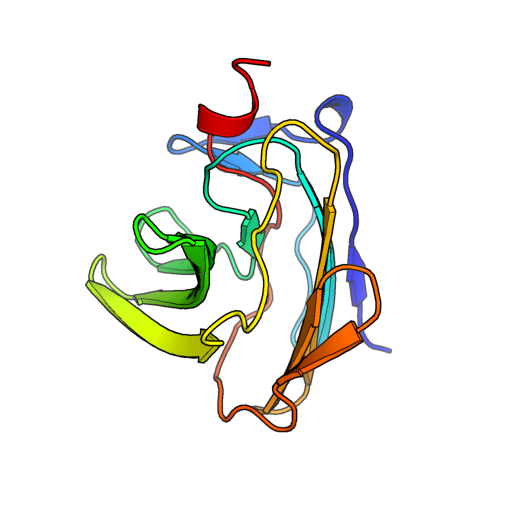3 -9.388 6.521 1.00 98.44 101 THR A CA 1
ATOM 825 C C . THR A 1 101 ? 5.246 -9.919 5.504 1.00 98.44 101 THR A C 1
ATOM 827 O O . THR A 1 101 ? 6.445 -9.685 5.644 1.00 98.44 101 THR A O 1
ATOM 830 N N . ASP A 1 102 ? 4.715 -10.513 4.442 1.00 98.56 102 ASP A N 1
ATOM 831 C CA . ASP A 1 102 ? 5.447 -10.779 3.209 1.00 98.56 102 ASP A CA 1
ATOM 832 C C . ASP A 1 102 ? 5.000 -9.784 2.131 1.00 98.56 102 ASP A C 1
ATOM 834 O O . ASP A 1 102 ? 3.804 -9.477 1.996 1.00 98.56 102 ASP A O 1
ATOM 838 N N . LEU A 1 103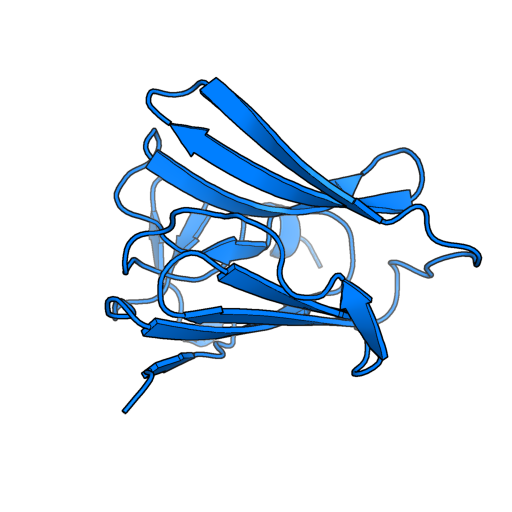 ? 5.965 -9.270 1.371 1.00 98.44 103 LEU A N 1
ATOM 839 C CA . LEU A 1 103 ? 5.773 -8.286 0.311 1.00 98.44 103 LEU A CA 1
ATOM 840 C C . LEU A 1 103 ? 6.208 -8.841 -1.034 1.00 98.44 103 LEU A C 1
ATOM 842 O O . LEU A 1 103 ? 7.296 -9.403 -1.174 1.00 98.44 103 LEU A O 1
ATOM 846 N N . TYR A 1 104 ? 5.375 -8.596 -2.040 1.00 98.50 104 TYR A N 1
ATOM 847 C CA . TYR A 1 104 ? 5.642 -8.996 -3.411 1.00 98.50 104 TYR A CA 1
ATOM 848 C C . TYR A 1 104 ? 5.483 -7.817 -4.362 1.00 98.50 104 TYR A C 1
ATOM 850 O O . TYR A 1 104 ? 4.546 -7.029 -4.223 1.00 98.50 104 TYR A O 1
ATOM 858 N N . PHE A 1 105 ? 6.357 -7.767 -5.360 1.00 97.75 105 PHE A N 1
ATOM 859 C CA . PHE A 1 105 ? 6.306 -6.856 -6.497 1.00 97.75 105 PHE A CA 1
ATOM 860 C C . PHE A 1 105 ? 6.409 -7.678 -7.784 1.00 97.75 105 PHE A C 1
ATOM 862 O O . PHE A 1 105 ? 7.318 -8.495 -7.921 1.00 97.75 105 PHE A O 1
ATOM 869 N N . ASP A 1 106 ? 5.431 -7.557 -8.681 1.00 96.56 106 ASP A N 1
ATOM 870 C CA . ASP A 1 106 ? 5.304 -8.353 -9.912 1.00 96.56 106 ASP A CA 1
ATOM 871 C C . ASP A 1 106 ? 5.459 -9.872 -9.691 1.00 96.56 106 ASP A C 1
ATOM 873 O O . ASP A 1 106 ? 6.038 -10.608 -10.490 1.00 96.56 106 ASP A O 1
ATOM 877 N N . ASN A 1 107 ? 4.882 -10.360 -8.586 1.00 95.62 107 ASN A N 1
ATOM 878 C CA . ASN A 1 107 ? 4.961 -11.746 -8.097 1.00 95.62 107 ASN A CA 1
ATOM 879 C C . ASN A 1 107 ? 6.354 -12.215 -7.639 1.00 95.62 107 ASN A C 1
ATOM 881 O O . ASN A 1 107 ? 6.523 -13.397 -7.333 1.00 95.62 107 ASN A O 1
ATOM 885 N N . ILE A 1 108 ? 7.330 -11.316 -7.544 1.00 96.56 108 ILE A N 1
ATOM 886 C CA . ILE A 1 108 ? 8.627 -11.569 -6.916 1.00 96.56 108 ILE A CA 1
ATOM 887 C C . ILE A 1 108 ? 8.520 -11.181 -5.444 1.00 96.56 108 ILE A C 1
ATOM 889 O O . ILE A 1 108 ? 8.077 -10.083 -5.125 1.00 96.56 108 ILE A O 1
ATOM 893 N N . GLU A 1 109 ? 8.911 -12.084 -4.546 1.00 98.00 109 GLU A N 1
ATOM 894 C CA . GLU A 1 109 ? 9.027 -11.768 -3.121 1.00 98.00 109 GLU A CA 1
ATOM 895 C C . GLU A 1 109 ? 10.204 -10.816 -2.912 1.00 98.00 109 GLU A C 1
ATOM 897 O O . GLU A 1 109 ? 11.347 -11.152 -3.228 1.00 98.00 109 GLU A O 1
ATOM 902 N N . ILE A 1 110 ? 9.908 -9.621 -2.412 1.00 97.81 110 ILE A N 1
ATOM 903 C CA . ILE A 1 110 ? 10.904 -8.575 -2.160 1.00 97.81 110 ILE A CA 1
ATOM 904 C C . ILE A 1 110 ? 11.207 -8.419 -0.670 1.00 97.81 110 ILE A C 1
ATOM 906 O O . ILE A 1 110 ? 12.232 -7.853 -0.316 1.00 97.81 110 ILE A O 1
ATOM 910 N N . GLY A 1 111 ? 10.364 -8.970 0.205 1.00 97.88 111 GLY A N 1
ATOM 911 C CA . GLY A 1 111 ? 10.634 -9.060 1.634 1.00 97.88 111 GLY A CA 1
ATOM 912 C C . GLY A 1 111 ? 9.736 -10.093 2.305 1.00 97.88 111 GLY A C 1
ATOM 913 O O . GLY A 1 111 ? 8.572 -10.232 1.936 1.00 97.88 111 GLY A O 1
ATOM 914 N N . ASN A 1 112 ? 10.284 -10.807 3.284 1.00 97.75 112 ASN A N 1
ATOM 915 C CA . ASN A 1 112 ? 9.615 -11.894 3.994 1.00 97.75 112 ASN A CA 1
ATOM 916 C C . ASN A 1 112 ? 9.759 -11.736 5.514 1.00 97.75 112 ASN A C 1
ATOM 918 O O . ASN A 1 112 ? 10.742 -11.159 5.989 1.00 97.75 112 ASN A O 1
ATOM 922 N N . ASP A 1 113 ? 8.796 -12.266 6.271 1.00 97.62 113 ASP A N 1
ATOM 923 C CA . ASP A 1 113 ? 8.772 -12.261 7.744 1.00 97.62 113 ASP A CA 1
ATOM 924 C C . ASP A 1 113 ? 9.008 -10.859 8.355 1.00 97.62 113 ASP A C 1
ATOM 926 O O . ASP A 1 113 ? 9.611 -10.694 9.423 1.00 97.62 113 ASP A O 1
ATOM 930 N N . ILE A 1 114 ? 8.542 -9.805 7.674 1.00 98.38 114 ILE A N 1
ATOM 931 C CA . ILE A 1 114 ? 8.743 -8.421 8.110 1.00 98.38 114 ILE A CA 1
ATOM 932 C C . ILE A 1 114 ? 7.903 -8.178 9.365 1.00 98.38 114 ILE A C 1
ATOM 934 O O . ILE A 1 114 ? 6.668 -8.133 9.311 1.00 98.38 114 ILE A O 1
ATOM 938 N N . ILE A 1 115 ? 8.572 -7.958 10.500 1.00 97.94 115 ILE A N 1
ATOM 939 C CA . ILE A 1 115 ? 7.909 -7.674 11.779 1.00 97.94 115 ILE A CA 1
ATOM 940 C C . ILE A 1 115 ? 7.074 -6.399 11.647 1.00 97.94 115 ILE A C 1
ATOM 942 O O . ILE A 1 115 ? 7.586 -5.289 11.503 1.00 97.94 115 ILE A O 1
ATOM 946 N N . SER A 1 116 ? 5.761 -6.556 11.739 1.00 96.31 116 SER A N 1
ATOM 947 C CA . SER A 1 116 ? 4.795 -5.506 11.435 1.00 96.31 116 SER A CA 1
ATOM 948 C C . SER A 1 116 ? 3.501 -5.724 12.215 1.00 96.31 116 SER A C 1
ATOM 950 O O . SER A 1 116 ? 3.130 -6.833 12.571 1.00 96.31 116 SER A O 1
ATOM 952 N N . TYR A 1 117 ? 2.780 -4.652 12.540 1.00 95.50 117 TYR A N 1
ATOM 953 C CA . TYR A 1 117 ? 1.557 -4.761 13.343 1.00 95.50 117 TYR A CA 1
ATOM 954 C C . TYR A 1 117 ? 0.445 -3.947 12.708 1.00 95.50 117 TYR A C 1
ATOM 956 O O . TYR A 1 117 ? 0.307 -2.752 12.991 1.00 95.50 117 TYR A O 1
ATOM 964 N N . PHE A 1 118 ? -0.350 -4.590 11.863 1.00 95.88 118 PHE A N 1
ATOM 965 C CA . PHE A 1 118 ? -1.465 -3.967 11.162 1.00 95.88 118 PHE A CA 1
ATOM 966 C C . PHE A 1 118 ? -2.803 -4.371 11.777 1.00 95.88 118 PHE A C 1
ATOM 968 O O . PHE A 1 118 ? -2.913 -5.354 12.510 1.00 95.88 118 PHE A O 1
ATOM 975 N N . LYS A 1 119 ? -3.827 -3.553 11.539 1.00 94.69 119 LYS A N 1
ATOM 976 C CA . LYS A 1 119 ? -5.212 -3.904 11.861 1.00 94.69 119 LYS A CA 1
ATOM 977 C C . LYS A 1 119 ? -5.942 -4.180 10.553 1.00 94.69 119 LYS A C 1
ATOM 979 O O . LYS A 1 119 ? -5.576 -3.653 9.511 1.00 94.69 119 LYS A O 1
ATOM 984 N N . GLY A 1 120 ? -7.025 -4.941 10.628 1.00 95.69 120 GLY A N 1
ATOM 985 C CA . GLY A 1 120 ? -7.989 -4.958 9.537 1.00 95.69 120 GLY A CA 1
ATOM 986 C C . GLY A 1 120 ? -8.532 -3.554 9.265 1.00 95.69 120 GLY A C 1
ATOM 987 O O . GLY A 1 120 ? -8.742 -2.776 10.203 1.00 95.69 120 GLY A O 1
ATOM 988 N N . GLY A 1 121 ? -8.746 -3.214 8.001 1.00 97.19 121 GLY A N 1
ATOM 989 C CA . GLY A 1 121 ? -9.149 -1.869 7.603 1.00 97.19 121 GLY A CA 1
ATOM 990 C C . GLY A 1 121 ? -9.590 -1.798 6.152 1.00 97.19 121 GLY A C 1
ATOM 991 O O . GLY A 1 121 ? -9.619 -2.810 5.454 1.00 97.19 121 GLY A O 1
ATOM 992 N N . LYS A 1 122 ? -9.970 -0.596 5.711 1.00 97.81 122 LYS A N 1
ATOM 993 C CA . LYS A 1 122 ? -10.257 -0.360 4.292 1.00 97.81 122 LYS A CA 1
ATOM 994 C C . LYS A 1 122 ? -8.959 -0.424 3.481 1.00 97.81 122 LYS A C 1
ATOM 996 O O . LYS A 1 122 ? -7.865 -0.241 4.030 1.00 97.81 122 LYS A O 1
ATOM 1001 N N . VAL A 1 123 ? -9.113 -0.695 2.196 1.00 98.00 123 VAL A N 1
ATOM 1002 C CA . VAL A 1 123 ? -8.042 -0.853 1.210 1.00 98.00 123 VAL A CA 1
ATOM 1003 C C . VAL A 1 123 ? -8.337 0.084 0.046 1.00 98.00 123 VAL A C 1
ATOM 1005 O O . VAL A 1 123 ? -9.503 0.363 -0.215 1.00 98.00 123 VAL A O 1
ATOM 1008 N N . GLY A 1 124 ? -7.325 0.590 -0.641 1.00 96.81 124 GLY A N 1
ATOM 1009 C CA . GLY A 1 124 ? -7.533 1.424 -1.815 1.00 96.81 124 GLY A CA 1
ATOM 1010 C C . GLY A 1 124 ? -6.292 2.215 -2.185 1.00 96.81 124 GLY A C 1
ATOM 1011 O O . GLY A 1 124 ? -5.183 1.706 -2.060 1.00 96.81 124 GLY A O 1
ATOM 1012 N N . TYR A 1 125 ? -6.472 3.453 -2.623 1.00 96.56 125 TYR A N 1
ATOM 1013 C CA . TYR A 1 125 ? -5.422 4.244 -3.264 1.00 96.56 125 TYR A CA 1
ATOM 1014 C C . TYR A 1 125 ? -5.487 5.710 -2.828 1.00 96.56 125 TYR A C 1
ATOM 1016 O O . TYR A 1 125 ? -6.555 6.194 -2.445 1.00 96.56 125 TYR A O 1
ATOM 1024 N N . SER A 1 126 ? -4.369 6.435 -2.896 1.00 95.12 126 SER A N 1
ATOM 1025 C CA . SER A 1 126 ? -4.418 7.899 -2.909 1.00 95.12 126 SER A CA 1
ATOM 1026 C C . SER A 1 126 ? -5.049 8.413 -4.198 1.00 95.12 126 SER A C 1
ATOM 1028 O O . SER A 1 126 ? -5.015 7.746 -5.233 1.00 95.12 126 SER A O 1
ATOM 1030 N N . SER A 1 127 ? -5.636 9.608 -4.134 1.00 87.81 127 SER A N 1
ATOM 1031 C CA . SER A 1 127 ? -6.232 10.273 -5.297 1.00 87.81 127 SER A CA 1
ATOM 1032 C C . SER A 1 127 ? -5.229 10.566 -6.422 1.00 87.81 127 SER A C 1
ATOM 1034 O O . SER A 1 127 ? -5.634 10.751 -7.556 1.00 87.81 127 SER A O 1
ATOM 1036 N N . GLU A 1 128 ? -3.921 10.539 -6.160 1.00 83.81 128 GLU A N 1
ATOM 1037 C CA . GLU A 1 128 ? -2.876 10.715 -7.185 1.00 83.81 128 GLU A CA 1
ATOM 1038 C C . GLU A 1 128 ? -2.949 9.644 -8.288 1.00 83.81 128 GLU A C 1
ATOM 1040 O O . GLU A 1 128 ? -2.631 9.918 -9.441 1.00 83.81 128 GLU A O 1
ATOM 1045 N N . PHE A 1 129 ? -3.439 8.441 -7.965 1.00 81.19 129 PHE A N 1
ATOM 1046 C CA . PHE A 1 129 ? -3.618 7.370 -8.947 1.00 81.19 129 PHE A CA 1
ATOM 1047 C C . PHE A 1 129 ? -4.799 7.592 -9.909 1.00 81.19 129 PHE A C 1
ATOM 1049 O O . PHE A 1 129 ? -4.951 6.824 -10.856 1.00 81.19 129 PHE A O 1
ATOM 1056 N N . THR A 1 130 ? -5.647 8.605 -9.693 1.00 57.06 130 THR A N 1
ATOM 1057 C CA . THR A 1 130 ? -6.795 8.892 -10.578 1.00 57.06 130 THR A CA 1
ATOM 1058 C C . THR A 1 130 ? -6.477 9.811 -11.745 1.00 57.06 130 THR A C 1
ATOM 1060 O O . THR A 1 130 ? -7.345 10.022 -12.588 1.00 57.06 130 THR A O 1
ATOM 1063 N N . ASP A 1 131 ? -5.268 10.371 -11.790 1.00 48.66 131 ASP A N 1
ATOM 1064 C CA . ASP A 1 131 ? -4.861 11.343 -12.810 1.00 48.66 131 ASP A CA 1
ATOM 1065 C C . ASP A 1 131 ? -4.254 10.694 -14.078 1.00 48.66 131 ASP A C 1
ATOM 1067 O O . ASP A 1 131 ? -3.618 11.388 -14.876 1.00 48.66 131 ASP A O 1
ATOM 1071 N N . LEU A 1 132 ? -4.473 9.386 -14.292 1.00 43.47 132 LEU A N 1
ATOM 1072 C CA . LEU A 1 132 ? -4.072 8.641 -15.500 1.00 43.47 132 LEU A CA 1
ATOM 1073 C C . LEU A 1 132 ? -5.212 8.472 -16.516 1.00 43.47 132 LEU A C 1
ATOM 1075 O O . LEU A 1 132 ? -6.273 7.914 -16.152 1.00 43.47 132 LEU A O 1
#

Sequence (132 aa):
LADYSCYDISELEDKDDFMLSNEKTKGDFTVEFNSTGFGKMIFSYIDKNNYSYITINDDLDIELIKVKDNKELSIYVYDVPFDIDTEVNHTFRVSYAKGETDLYFDNIEIGNDIISYFKGGKVGYSSEFTDL

Radius of gyration: 13.52 Å; chains: 1; bounding box: 35×30×32 Å

pLDDT: mean 94.04, std 7.95, range [43.47, 98.75]

Foldseek 3Di:
DFAEDEDDLVQFDDDPQWTWHPDKGAAWYKYKYK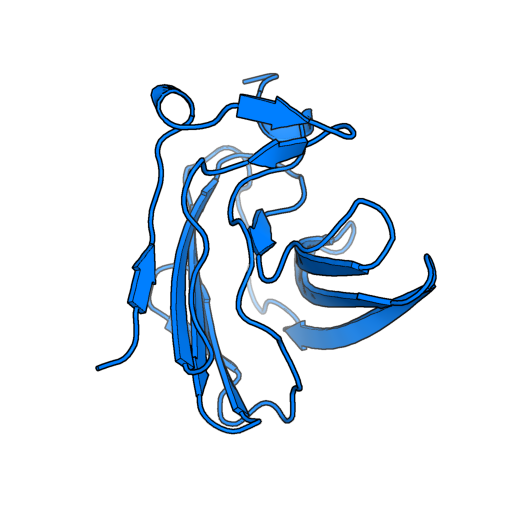AAAWWWFWFLDPDNQFTWTWTQDPQRWIWTWTGHNNDIDTQDIQDDPDDDRSRDIKMWMWGDDDQFIWIDINNHTRDGRRRHGGGIGITGIGPVRVPD